Protein AF-A0A1H9VZP6-F1 (afdb_monomer)

Sequence (88 aa):
MEKQSSNVWATLSFVCLFMGVAVWIPNIIFQYGYSYWLLTFILNPLGTVFGYIGKSKFGMAANILITFSFFIFMFLGYMIFGMLGGKP

pLDDT: mean 84.08, std 12.33, range [41.91, 94.31]

Foldseek 3Di:
DPDPPLVVLLVLLVVLLVVLVVLCPCCVVVVDPDVSNVVLVVSLVSSLVSCVVSVPPPSNVSSVCSSCVVVVVVVVVVVVCVVVDNDD

Radius of gyration: 16.19 Å; Cα contacts (8 Å, |Δi|>4): 100; chains: 1; bounding box: 33×21×57 Å

Secondary structure (DSSP, 8-state):
---SHHHHHHHHHHHHHHHHHHHHHHHHHH----GGGGGHHHHHHHHHHHHHHTT-HHHHHHHHHHHHHHHHHHHHHHHHHHHTT---

Structure (mmCIF, N/CA/C/O backbone):
data_AF-A0A1H9VZP6-F1
#
_entry.id   AF-A0A1H9VZP6-F1
#
loop_
_atom_site.group_PDB
_atom_site.id
_atom_site.type_symbol
_atom_site.label_atom_id
_atom_site.label_alt_id
_atom_site.label_comp_id
_atom_site.label_asym_id
_atom_site.label_entity_id
_atom_site.label_seq_id
_atom_site.pdbx_PDB_ins_code
_atom_site.Cartn_x
_atom_site.Cartn_y
_atom_site.Cartn_z
_atom_site.occupancy
_atom_site.B_iso_or_equiv
_atom_site.auth_seq_id
_atom_site.auth_comp_id
_atom_site.auth_asym_id
_atom_site.auth_atom_id
_atom_site.pdbx_PDB_model_num
ATOM 1 N N . MET A 1 1 ? -18.205 0.835 28.193 1.00 42.56 1 MET A N 1
ATOM 2 C CA . MET A 1 1 ? -16.846 1.137 27.696 1.00 42.56 1 MET A CA 1
ATOM 3 C C . MET A 1 1 ? -16.564 0.201 26.529 1.00 42.56 1 MET A C 1
ATOM 5 O O . MET A 1 1 ? -16.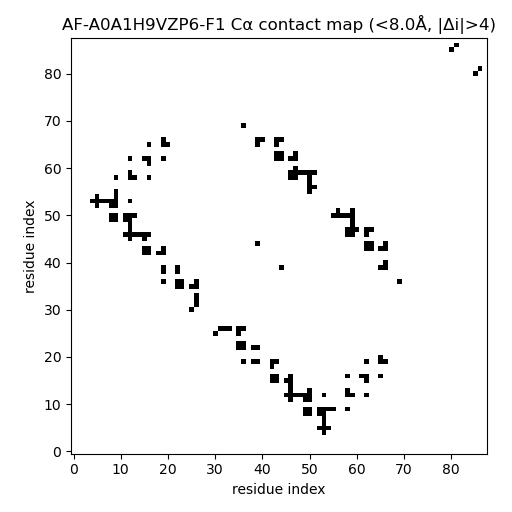201 -0.937 26.761 1.00 42.56 1 MET A O 1
ATOM 9 N N . GLU A 1 2 ? -16.804 0.634 25.289 1.00 41.91 2 GLU A N 1
ATOM 10 C CA . GLU A 1 2 ? -16.618 -0.195 24.082 1.00 41.91 2 GLU A CA 1
ATOM 11 C C . GLU A 1 2 ? -15.946 0.649 22.983 1.00 41.91 2 GLU A C 1
ATOM 13 O O . GLU A 1 2 ? -16.530 0.967 21.955 1.00 41.91 2 GLU A O 1
ATOM 18 N N . LYS A 1 3 ? -14.725 1.134 23.252 1.00 46.09 3 LYS A N 1
ATOM 19 C CA . LYS A 1 3 ? -13.967 2.007 22.327 1.00 46.09 3 LYS A CA 1
ATOM 20 C C . LYS A 1 3 ? -12.605 1.423 21.924 1.00 46.09 3 LYS A C 1
ATOM 22 O O . LYS A 1 3 ? -11.770 2.134 21.380 1.00 46.09 3 LYS A O 1
ATOM 27 N N . GLN A 1 4 ? -12.363 0.140 22.207 1.00 48.78 4 GLN A N 1
ATOM 28 C CA . GLN A 1 4 ? -11.042 -0.475 22.031 1.00 48.78 4 GLN A CA 1
ATOM 29 C C . GLN A 1 4 ? -10.935 -1.377 20.789 1.00 48.78 4 GLN A C 1
ATOM 31 O O . GLN A 1 4 ? -9.853 -1.472 20.214 1.00 48.78 4 GLN A O 1
ATOM 36 N N . SER A 1 5 ? -12.027 -2.002 20.321 1.00 52.94 5 SER A N 1
ATOM 37 C CA . SER A 1 5 ? -11.940 -3.002 19.239 1.00 52.94 5 SER A CA 1
ATOM 38 C C . SER A 1 5 ? -11.684 -2.397 17.852 1.00 52.94 5 SER A C 1
ATOM 40 O O . SER A 1 5 ? -11.023 -3.031 17.033 1.00 52.94 5 SER A O 1
ATOM 42 N N . SER A 1 6 ? -12.114 -1.154 17.591 1.00 58.00 6 SER A N 1
ATOM 43 C CA . SER A 1 6 ? -11.89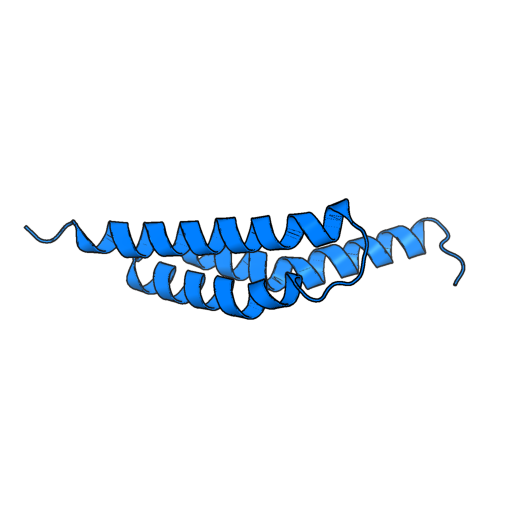6 -0.487 16.294 1.00 58.00 6 SER A CA 1
ATOM 44 C C . SER A 1 6 ? -10.415 -0.298 15.970 1.00 58.00 6 SER A C 1
ATOM 46 O O . SER A 1 6 ? -10.024 -0.348 14.805 1.00 58.00 6 SER A O 1
ATOM 48 N N . ASN A 1 7 ? -9.584 -0.107 16.998 1.00 69.19 7 ASN A N 1
ATOM 49 C CA . ASN A 1 7 ? -8.171 0.195 16.811 1.00 69.19 7 ASN A CA 1
ATOM 50 C C . ASN A 1 7 ? -7.397 -1.023 16.312 1.00 69.19 7 ASN A C 1
ATOM 52 O O . ASN A 1 7 ? -6.564 -0.868 15.434 1.00 69.19 7 ASN A O 1
ATOM 56 N N . VAL A 1 8 ? -7.705 -2.233 16.791 1.00 87.81 8 VAL A N 1
ATOM 57 C CA . VAL A 1 8 ? -6.973 -3.447 16.388 1.00 87.81 8 VAL A CA 1
ATOM 58 C C . VAL A 1 8 ? -7.196 -3.761 14.909 1.00 87.81 8 VAL A C 1
ATOM 60 O O . VAL A 1 8 ? -6.235 -3.993 14.182 1.00 87.81 8 VAL A O 1
ATOM 63 N N . TRP A 1 9 ? -8.442 -3.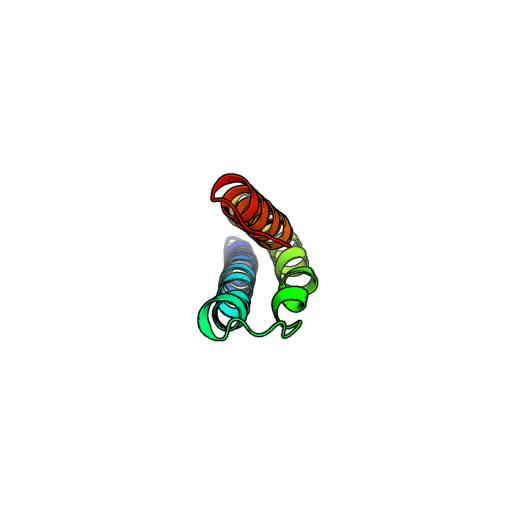700 14.431 1.00 87.62 9 TRP A N 1
ATOM 64 C CA . TRP A 1 9 ? -8.764 -3.932 13.017 1.00 87.62 9 TRP A CA 1
ATOM 65 C C . TRP A 1 9 ? -8.188 -2.851 12.102 1.00 87.62 9 TRP A C 1
ATOM 67 O O . TRP A 1 9 ? -7.661 -3.158 11.033 1.00 87.62 9 TRP A O 1
ATOM 77 N N . ALA A 1 10 ? -8.223 -1.588 12.539 1.00 86.94 10 ALA A N 1
ATOM 78 C CA . ALA A 1 10 ? -7.562 -0.505 11.822 1.00 86.94 10 ALA A CA 1
ATOM 79 C C . ALA A 1 10 ? -6.039 -0.717 11.772 1.00 86.94 10 ALA A C 1
ATOM 81 O O . ALA A 1 10 ? -5.451 -0.598 10.700 1.00 86.94 10 ALA A O 1
ATOM 8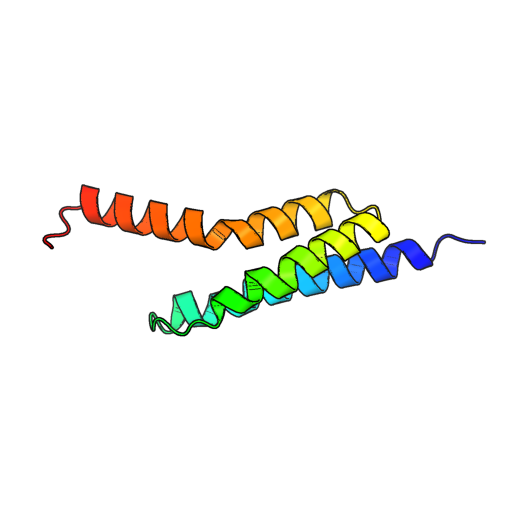2 N N . THR A 1 11 ? -5.403 -1.102 12.883 1.00 89.69 11 THR A N 1
ATOM 83 C CA . THR A 1 11 ? -3.973 -1.434 12.927 1.00 89.69 11 THR A CA 1
ATOM 84 C C . THR A 1 11 ? -3.647 -2.600 11.998 1.00 89.69 11 THR A C 1
ATOM 86 O O . THR A 1 11 ? -2.704 -2.488 11.224 1.00 89.69 11 THR A O 1
ATOM 89 N N . LEU A 1 12 ? -4.443 -3.674 11.989 1.00 90.94 12 LEU A N 1
ATOM 90 C CA . LEU A 1 12 ? -4.267 -4.796 11.058 1.00 90.94 12 LEU A CA 1
ATOM 91 C C . LEU A 1 12 ? -4.392 -4.356 9.593 1.00 90.94 12 LEU A C 1
ATOM 93 O O . LEU A 1 12 ? -3.580 -4.760 8.768 1.00 90.94 12 LEU A O 1
ATOM 97 N N . SER A 1 13 ? -5.343 -3.473 9.272 1.00 91.44 13 SER A N 1
ATOM 98 C CA . SER A 1 13 ? -5.463 -2.868 7.937 1.00 91.44 13 SER A CA 1
ATOM 99 C C . SER A 1 13 ? -4.193 -2.112 7.530 1.00 91.44 13 SER A C 1
ATOM 101 O O . SER A 1 13 ? -3.726 -2.254 6.398 1.00 91.44 13 SER A O 1
ATOM 103 N N . PHE A 1 14 ? -3.598 -1.350 8.453 1.00 91.44 14 PHE A N 1
ATOM 104 C CA . PHE A 1 14 ? -2.324 -0.667 8.221 1.00 91.44 14 PHE A CA 1
ATOM 105 C C . PHE A 1 14 ? -1.150 -1.641 8.091 1.00 91.44 14 PHE A C 1
ATOM 107 O O . PHE A 1 14 ? -0.301 -1.448 7.227 1.00 91.44 14 PHE A O 1
ATOM 114 N N . VAL A 1 15 ? -1.106 -2.706 8.892 1.00 93.94 15 VAL A N 1
ATOM 115 C CA . VAL A 1 15 ? -0.080 -3.753 8.777 1.00 93.94 15 VAL A CA 1
ATOM 116 C C . VAL A 1 15 ? -0.162 -4.431 7.406 1.00 93.94 15 VAL A C 1
ATOM 118 O O . VAL A 1 15 ? 0.861 -4.552 6.737 1.00 93.94 15 VAL A O 1
ATOM 121 N N . CYS A 1 16 ? -1.362 -4.782 6.932 1.00 92.12 16 CYS A N 1
ATOM 122 C CA . CYS A 1 16 ? -1.577 -5.296 5.575 1.00 92.12 16 CYS A CA 1
ATOM 123 C C . CYS A 1 16 ? -1.103 -4.312 4.502 1.00 92.12 16 CYS A C 1
ATOM 125 O O . CYS A 1 16 ? -0.436 -4.722 3.556 1.00 92.12 16 CYS A O 1
ATOM 127 N N . LEU A 1 17 ? -1.375 -3.017 4.678 1.00 92.75 17 LEU A N 1
ATOM 128 C CA . LEU A 1 17 ? -0.911 -1.978 3.763 1.00 92.75 17 LEU A CA 1
ATOM 129 C C . LEU A 1 17 ? 0.619 -1.919 3.694 1.00 92.75 17 LEU A C 1
ATOM 131 O O . LEU A 1 17 ? 1.179 -1.935 2.598 1.00 92.75 17 LEU A O 1
ATOM 135 N N . PHE A 1 18 ? 1.299 -1.883 4.844 1.00 93.50 18 PHE A N 1
ATOM 136 C CA . PHE A 1 18 ? 2.761 -1.841 4.890 1.00 93.50 18 PHE A CA 1
ATOM 137 C C . PHE A 1 18 ? 3.388 -3.128 4.360 1.00 93.50 18 PHE A C 1
ATOM 139 O O . PHE A 1 18 ? 4.385 -3.053 3.649 1.00 93.50 18 PHE A O 1
ATOM 146 N N . MET A 1 19 ? 2.794 -4.293 4.632 1.00 92.38 19 MET A N 1
ATOM 147 C CA . MET A 1 19 ? 3.236 -5.553 4.031 1.00 92.38 19 MET A CA 1
ATOM 148 C C . MET A 1 19 ? 3.052 -5.543 2.513 1.00 92.38 19 MET A C 1
ATOM 150 O O . MET A 1 19 ? 3.967 -5.936 1.798 1.00 92.38 19 MET A O 1
ATOM 154 N N . GLY A 1 20 ? 1.924 -5.036 2.009 1.00 89.44 20 GLY A N 1
ATOM 155 C CA . GLY A 1 20 ? 1.686 -4.884 0.576 1.00 89.44 20 GLY A CA 1
ATOM 156 C C . GLY A 1 20 ? 2.748 -4.013 -0.098 1.00 89.44 20 GLY A C 1
ATOM 157 O O . GLY A 1 20 ? 3.288 -4.388 -1.135 1.00 89.44 20 GLY A O 1
ATOM 158 N N . VAL A 1 21 ? 3.122 -2.893 0.528 1.00 89.69 21 VAL A N 1
ATOM 159 C CA . VAL A 1 21 ? 4.229 -2.036 0.065 1.00 89.69 21 VAL A CA 1
ATOM 160 C C . VAL A 1 21 ? 5.590 -2.731 0.211 1.00 89.69 21 VAL A C 1
ATOM 162 O O . VAL A 1 21 ? 6.438 -2.610 -0.665 1.00 89.69 21 VAL A O 1
ATOM 165 N N . ALA A 1 22 ? 5.825 -3.492 1.278 1.00 89.88 22 ALA A N 1
ATOM 166 C CA . ALA A 1 22 ? 7.089 -4.201 1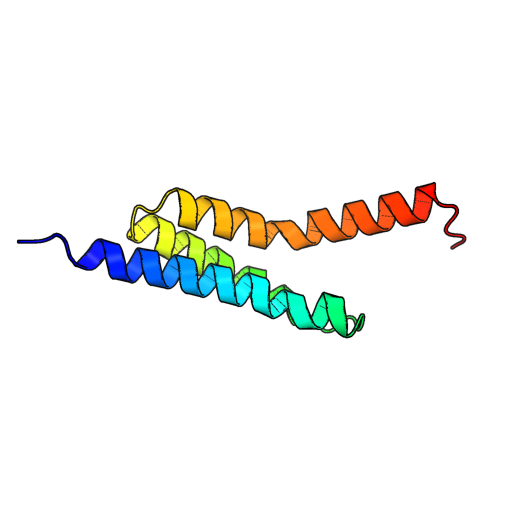.479 1.00 89.88 22 ALA A CA 1
ATOM 167 C C . ALA A 1 22 ? 7.302 -5.308 0.436 1.00 89.88 22 ALA A C 1
ATOM 169 O O . ALA A 1 22 ? 8.413 -5.496 -0.053 1.00 89.88 22 ALA A O 1
ATOM 170 N N . VAL A 1 23 ? 6.230 -5.990 0.035 1.00 87.88 23 VAL A N 1
ATOM 171 C CA . VAL A 1 23 ? 6.231 -7.008 -1.026 1.00 87.88 23 VAL A CA 1
ATOM 172 C C . VAL A 1 23 ? 6.633 -6.426 -2.392 1.00 87.88 23 VAL A C 1
ATOM 174 O O . VAL A 1 23 ? 7.127 -7.154 -3.253 1.00 87.88 23 VAL A O 1
ATOM 177 N N . TRP A 1 24 ? 6.488 -5.115 -2.590 1.00 83.56 24 TRP A N 1
ATOM 178 C CA . TRP A 1 24 ? 6.981 -4.423 -3.781 1.00 83.56 24 TRP A CA 1
ATOM 179 C C . TRP A 1 24 ? 8.487 -4.194 -3.799 1.00 83.56 24 TRP A C 1
ATOM 181 O O . TRP A 1 24 ? 9.071 -4.100 -4.879 1.00 83.56 24 TRP A O 1
ATOM 191 N N . ILE A 1 25 ? 9.120 -4.095 -2.630 1.00 84.38 25 ILE A N 1
ATOM 192 C CA . ILE A 1 25 ? 10.543 -3.762 -2.513 1.00 84.38 25 ILE A CA 1
ATOM 193 C C . ILE A 1 25 ? 11.408 -4.742 -3.323 1.00 84.38 25 ILE A C 1
ATOM 195 O O . ILE A 1 25 ? 12.227 -4.273 -4.117 1.00 84.38 25 ILE A O 1
ATOM 199 N N . PRO A 1 26 ? 11.203 -6.074 -3.238 1.00 81.25 26 PRO A N 1
ATOM 200 C CA . PRO A 1 26 ? 11.941 -7.014 -4.068 1.00 81.25 26 PRO A CA 1
ATOM 201 C C . PRO A 1 26 ? 11.749 -6.787 -5.571 1.00 81.25 26 PRO A C 1
ATOM 203 O O . PRO A 1 26 ? 12.710 -6.892 -6.327 1.00 81.25 26 PRO A O 1
ATOM 206 N N . ASN A 1 27 ? 10.533 -6.447 -6.007 1.00 81.81 27 ASN A N 1
ATOM 207 C CA . ASN A 1 27 ? 10.223 -6.226 -7.420 1.00 81.81 27 ASN A CA 1
ATOM 208 C C . ASN A 1 27 ? 10.962 -4.995 -7.978 1.00 81.81 27 ASN A C 1
ATOM 210 O O . ASN A 1 27 ? 11.448 -5.019 -9.104 1.00 81.81 27 ASN A O 1
ATOM 214 N N . ILE A 1 28 ? 11.095 -3.936 -7.172 1.00 81.56 28 ILE A N 1
ATOM 215 C CA . ILE A 1 28 ? 11.797 -2.706 -7.567 1.00 81.56 28 ILE A CA 1
ATOM 216 C C . ILE A 1 28 ? 13.319 -2.906 -7.544 1.00 81.56 28 ILE A C 1
ATOM 218 O O . ILE A 1 28 ? 13.992 -2.506 -8.494 1.00 81.56 28 ILE A O 1
ATOM 222 N N . ILE A 1 29 ? 13.855 -3.521 -6.481 1.00 84.06 29 ILE A N 1
ATOM 223 C CA . ILE A 1 29 ? 15.306 -3.649 -6.260 1.00 84.06 29 ILE A CA 1
ATOM 224 C C . ILE A 1 29 ? 15.921 -4.740 -7.133 1.00 84.06 29 ILE A C 1
ATOM 226 O O . ILE A 1 29 ? 16.945 -4.508 -7.768 1.00 84.06 29 ILE A O 1
ATOM 230 N N . PHE A 1 30 ? 15.326 -5.935 -7.157 1.00 79.25 30 PHE A N 1
ATOM 231 C CA . PHE A 1 30 ? 15.927 -7.069 -7.856 1.00 79.25 30 PHE A CA 1
ATOM 232 C C . PHE A 1 30 ? 15.603 -7.078 -9.351 1.00 79.25 30 PHE A C 1
ATOM 234 O O . PHE A 1 30 ? 16.244 -7.837 -10.073 1.00 79.25 30 PHE A O 1
ATOM 241 N N . GLN A 1 31 ? 14.627 -6.271 -9.813 1.00 68.81 31 GLN A N 1
ATOM 242 C CA . GLN A 1 31 ? 14.169 -6.178 -11.218 1.00 68.81 31 GLN A CA 1
ATOM 243 C C . GLN A 1 31 ? 13.831 -7.543 -11.853 1.00 68.81 31 GLN A C 1
ATOM 245 O O . GLN A 1 31 ? 13.671 -7.675 -13.063 1.00 68.81 31 GLN A O 1
ATOM 250 N N . TYR A 1 32 ? 13.734 -8.579 -11.028 1.00 67.94 32 TYR A N 1
ATOM 251 C CA . TYR A 1 32 ? 13.478 -9.944 -11.424 1.00 67.94 32 TYR A CA 1
ATOM 252 C C . TYR A 1 32 ? 11.990 -10.182 -11.231 1.00 67.94 32 TYR A C 1
ATOM 254 O O . TYR A 1 32 ? 11.454 -9.864 -10.167 1.00 67.94 32 TYR A O 1
ATOM 262 N N . GLY A 1 33 ? 11.337 -10.753 -12.245 1.00 64.50 33 GLY A N 1
ATOM 263 C CA . GLY A 1 33 ? 9.893 -11.001 -12.293 1.00 64.50 33 GLY A CA 1
ATOM 264 C C . GLY A 1 33 ? 9.400 -12.071 -11.318 1.00 64.50 33 GLY A C 1
ATOM 265 O O . GLY A 1 33 ? 8.569 -12.902 -11.679 1.00 64.50 33 GLY A O 1
ATOM 266 N N . TYR A 1 34 ? 9.909 -12.091 -10.087 1.00 71.44 34 TYR A N 1
ATOM 267 C CA . TYR A 1 34 ? 9.345 -12.915 -9.040 1.00 71.44 34 TYR A CA 1
ATOM 268 C C . TYR A 1 34 ? 7.918 -12.457 -8.767 1.00 71.44 34 TYR A C 1
ATOM 270 O O . TYR A 1 34 ? 7.653 -11.293 -8.466 1.00 71.44 34 TYR A O 1
ATOM 278 N N . SER A 1 35 ? 6.987 -13.402 -8.810 1.00 82.31 35 SER A N 1
ATOM 279 C CA . SER A 1 35 ? 5.561 -13.153 -8.615 1.00 82.31 35 SER A CA 1
ATOM 280 C C . SER A 1 35 ? 5.186 -12.827 -7.160 1.00 82.31 35 SER A C 1
ATOM 282 O O . SER A 1 35 ? 4.022 -12.944 -6.794 1.00 82.31 35 SER A O 1
ATOM 284 N N . TYR A 1 36 ? 6.140 -12.402 -6.318 1.00 83.31 36 TYR A N 1
ATOM 285 C CA . TYR A 1 36 ? 5.884 -11.992 -4.933 1.00 83.31 36 TYR A CA 1
ATOM 286 C C . TYR A 1 36 ? 4.867 -10.857 -4.862 1.00 83.31 36 TYR A C 1
ATOM 288 O O . TYR A 1 36 ? 4.014 -10.868 -3.982 1.00 83.31 36 TYR A O 1
ATOM 296 N N . TRP A 1 37 ? 4.884 -9.939 -5.832 1.00 84.12 37 TRP A N 1
ATOM 297 C CA . TRP A 1 37 ? 3.897 -8.866 -5.946 1.00 84.12 37 TRP A CA 1
ATOM 298 C C . TRP A 1 37 ? 2.447 -9.379 -6.022 1.00 84.12 37 TRP A C 1
ATOM 300 O O . TRP A 1 37 ? 1.551 -8.664 -5.579 1.00 84.12 37 TRP A O 1
ATOM 310 N N . LEU A 1 38 ? 2.192 -10.624 -6.458 1.00 87.81 38 LEU A N 1
ATOM 311 C CA . LEU A 1 38 ? 0.849 -11.225 -6.430 1.00 87.81 38 LEU A CA 1
ATOM 312 C C . LEU A 1 38 ? 0.283 -11.362 -5.013 1.00 87.81 38 LEU A C 1
ATOM 314 O O . LEU A 1 38 ? -0.934 -11.361 -4.845 1.00 87.81 38 LEU A O 1
ATOM 318 N N . LEU A 1 39 ? 1.135 -11.429 -3.983 1.00 89.31 39 LEU A N 1
ATOM 319 C CA . LEU A 1 39 ? 0.683 -11.450 -2.591 1.00 89.31 39 LEU A CA 1
ATOM 320 C C . LEU A 1 39 ? -0.094 -10.183 -2.225 1.00 89.31 39 LEU A C 1
ATOM 322 O O . LEU A 1 39 ? -0.954 -10.246 -1.350 1.00 89.31 39 LEU A O 1
ATOM 326 N N . THR A 1 40 ? 0.133 -9.059 -2.915 1.00 90.25 40 THR A N 1
ATOM 327 C CA . THR A 1 40 ? -0.670 -7.841 -2.721 1.00 90.25 40 THR A CA 1
ATOM 328 C C . THR A 1 40 ? -2.145 -8.068 -3.059 1.00 90.25 40 THR A C 1
ATOM 330 O O . THR A 1 40 ? -3.000 -7.561 -2.342 1.00 90.25 40 THR A O 1
ATOM 333 N N . PHE A 1 41 ? -2.483 -8.924 -4.034 1.00 90.25 41 PHE A N 1
ATOM 334 C CA . PHE A 1 41 ? -3.878 -9.284 -4.336 1.00 90.25 41 PHE A CA 1
ATOM 335 C C . PHE A 1 41 ? -4.549 -10.144 -3.268 1.00 90.25 41 PHE A C 1
ATOM 337 O O . PHE A 1 41 ? -5.759 -10.339 -3.318 1.00 90.25 41 PHE A O 1
ATOM 344 N N . ILE A 1 42 ? -3.793 -10.664 -2.305 1.00 92.75 42 ILE 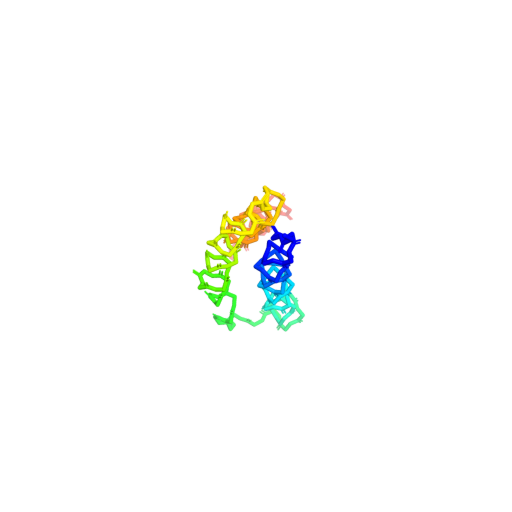A N 1
ATOM 345 C CA . ILE A 1 42 ? -4.344 -11.415 -1.177 1.00 92.75 42 ILE A CA 1
ATOM 346 C C . ILE A 1 42 ? -4.322 -10.526 0.068 1.00 92.75 42 ILE A C 1
ATOM 348 O O . ILE A 1 42 ? -5.356 -10.286 0.691 1.00 92.75 42 ILE A O 1
ATOM 352 N N . LEU A 1 43 ? -3.150 -9.985 0.406 1.00 92.56 43 LEU A N 1
ATOM 353 C CA . LEU A 1 43 ? -2.923 -9.205 1.620 1.00 92.56 43 LEU A CA 1
ATOM 354 C C . LEU A 1 43 ? -3.723 -7.904 1.645 1.00 92.56 43 LEU A C 1
ATOM 356 O O . LEU A 1 43 ? -4.259 -7.546 2.693 1.00 92.56 43 LEU A O 1
ATOM 360 N N . ASN A 1 44 ? -3.829 -7.200 0.520 1.00 92.69 44 ASN A N 1
ATOM 361 C CA . ASN A 1 44 ? -4.458 -5.889 0.502 1.00 92.69 44 ASN A CA 1
ATOM 362 C C . ASN A 1 44 ? -5.984 -5.957 0.454 1.00 92.69 44 ASN A C 1
ATOM 364 O O . ASN A 1 44 ? -6.598 -5.217 1.216 1.00 92.69 44 ASN A O 1
ATOM 368 N N . PRO A 1 45 ? -6.638 -6.863 -0.296 1.00 93.56 45 PRO A N 1
ATOM 369 C CA . PRO A 1 45 ? -8.072 -7.087 -0.126 1.00 93.56 45 PRO A CA 1
ATOM 370 C C . PRO A 1 45 ? -8.440 -7.503 1.302 1.00 93.56 45 PRO A C 1
ATOM 372 O O . PRO A 1 45 ? -9.414 -6.987 1.850 1.00 93.56 45 PRO A O 1
ATOM 375 N N . LEU A 1 46 ? -7.620 -8.336 1.960 1.00 93.75 46 LEU A N 1
ATOM 376 C CA . LEU A 1 46 ? -7.774 -8.623 3.392 1.00 93.75 46 LEU A CA 1
ATOM 377 C C . LEU A 1 46 ? -7.620 -7.354 4.245 1.00 93.75 46 LEU A C 1
ATOM 379 O O . LEU A 1 46 ? -8.459 -7.080 5.102 1.00 93.75 46 LEU A O 1
ATOM 383 N N . GLY A 1 47 ? -6.613 -6.526 3.960 1.00 92.06 47 GLY A N 1
ATOM 384 C CA . GLY A 1 47 ? -6.420 -5.222 4.591 1.00 92.06 47 GLY A CA 1
ATOM 385 C C . GLY A 1 47 ? -7.592 -4.260 4.380 1.00 92.06 47 GLY A C 1
ATOM 386 O O . GLY A 1 47 ? -7.941 -3.513 5.297 1.00 92.06 47 GLY A O 1
ATOM 387 N N . THR A 1 48 ? -8.255 -4.301 3.222 1.00 93.38 48 THR A N 1
ATOM 388 C CA . THR A 1 48 ? -9.482 -3.548 2.938 1.00 93.38 48 THR A CA 1
ATOM 389 C C . THR A 1 48 ? -10.645 -4.050 3.785 1.00 93.38 48 THR A C 1
ATOM 391 O O . THR A 1 48 ? -11.352 -3.230 4.372 1.00 93.38 48 THR A O 1
ATOM 394 N N . VAL A 1 49 ? -10.817 -5.370 3.916 1.00 94.31 49 VAL A N 1
ATOM 395 C CA . VAL A 1 49 ? -11.840 -5.971 4.790 1.00 94.31 49 VAL A CA 1
ATOM 396 C C . VAL A 1 49 ? -11.593 -5.586 6.252 1.00 94.31 49 VAL A C 1
ATOM 398 O O . VAL A 1 49 ? -12.515 -5.132 6.930 1.00 94.31 49 VAL A O 1
ATOM 401 N N . PHE A 1 50 ? -10.349 -5.655 6.732 1.00 91.75 50 PHE A N 1
ATOM 402 C CA . PHE A 1 50 ? -9.995 -5.197 8.081 1.00 91.75 50 PHE A CA 1
ATOM 403 C C . PHE A 1 50 ? -10.214 -3.692 8.259 1.00 91.75 50 PHE A C 1
ATOM 405 O O . PHE A 1 50 ? -10.695 -3.258 9.304 1.00 91.75 50 PHE A O 1
ATOM 412 N N . GLY A 1 51 ? -9.936 -2.891 7.228 1.00 90.06 51 GLY A N 1
ATOM 413 C CA . GLY A 1 51 ? -10.216 -1.456 7.226 1.00 90.06 51 GLY A CA 1
ATOM 414 C C . GLY A 1 51 ? -11.713 -1.159 7.318 1.00 90.06 51 GLY A C 1
ATOM 415 O O . GLY A 1 51 ? -12.108 -0.254 8.053 1.00 90.06 51 GLY A O 1
ATOM 416 N N . TYR A 1 52 ? -12.544 -1.950 6.635 1.00 92.00 52 TYR A N 1
ATOM 417 C CA . TYR A 1 52 ? -14.001 -1.851 6.688 1.00 92.00 52 TYR A CA 1
ATOM 418 C C . TYR A 1 52 ? -14.538 -2.192 8.082 1.00 92.00 52 TYR A C 1
ATOM 420 O O . TYR A 1 52 ? -15.269 -1.391 8.668 1.00 92.00 52 TYR A O 1
ATOM 428 N N . ILE A 1 53 ? -14.095 -3.314 8.662 1.00 91.00 53 ILE A N 1
ATOM 429 C CA . ILE A 1 53 ? -14.466 -3.733 10.026 1.00 91.00 53 ILE A CA 1
ATOM 430 C C . ILE A 1 53 ? -13.983 -2.704 11.064 1.00 91.00 53 ILE A C 1
ATOM 432 O O . ILE A 1 53 ? -14.722 -2.334 11.976 1.00 91.00 53 ILE A O 1
ATOM 436 N N . GLY A 1 54 ? -12.768 -2.176 10.895 1.00 87.50 54 GLY A N 1
ATOM 437 C CA . GLY A 1 54 ? -12.179 -1.140 11.746 1.00 87.50 54 GLY A CA 1
ATOM 438 C C . GLY A 1 54 ? -12.710 0.277 11.505 1.00 87.50 54 GLY A C 1
ATOM 439 O O . GLY A 1 54 ? -12.247 1.209 12.162 1.00 87.50 54 GLY A O 1
ATOM 440 N N . LYS A 1 55 ? -13.656 0.468 10.570 1.00 89.12 55 LYS A N 1
ATOM 441 C CA . LYS A 1 55 ? -14.210 1.774 10.151 1.00 89.12 55 LYS A CA 1
ATOM 442 C C . LYS A 1 55 ? -13.148 2.792 9.693 1.00 89.12 55 LYS A C 1
ATOM 444 O O . LYS A 1 55 ? -13.382 4.002 9.710 1.00 89.12 55 LYS A O 1
ATOM 449 N N . SER A 1 56 ? -11.989 2.315 9.241 1.00 88.12 56 SER A N 1
ATOM 450 C CA . SER A 1 56 ? -10.896 3.138 8.725 1.00 88.12 56 SER A CA 1
ATOM 451 C C . SER A 1 56 ? -11.059 3.344 7.221 1.00 88.12 56 SER A C 1
ATOM 453 O O . SER A 1 56 ? -10.569 2.557 6.409 1.00 88.12 56 SER A O 1
ATOM 455 N N . LYS A 1 57 ? -11.725 4.442 6.835 1.00 89.00 57 LYS A N 1
ATOM 456 C CA . LYS A 1 57 ? -11.885 4.824 5.417 1.00 89.00 57 LYS A CA 1
ATOM 457 C C . LYS A 1 57 ? -10.535 4.965 4.709 1.00 89.00 57 LYS A C 1
ATOM 459 O O . LYS A 1 57 ? -10.401 4.563 3.558 1.00 89.00 57 LYS A O 1
ATOM 464 N N . PHE A 1 58 ? -9.538 5.502 5.416 1.00 90.19 58 PHE A N 1
ATOM 465 C CA . PHE A 1 58 ? -8.179 5.633 4.901 1.00 90.19 58 PHE A CA 1
ATOM 466 C C . PHE A 1 58 ? -7.526 4.264 4.680 1.00 90.19 58 PHE A C 1
ATOM 468 O O . PHE A 1 58 ? -7.026 4.004 3.590 1.00 90.19 58 PHE A O 1
ATOM 475 N N . GLY A 1 59 ? -7.596 3.363 5.669 1.00 88.94 59 GLY A N 1
ATOM 476 C CA . GLY A 1 59 ? -7.046 2.008 5.552 1.00 88.94 59 GLY A CA 1
ATOM 477 C C . GLY A 1 59 ? -7.683 1.218 4.407 1.00 88.94 59 GLY A C 1
ATOM 478 O O . GLY A 1 59 ? -6.975 0.576 3.636 1.00 88.94 59 GLY A O 1
ATOM 479 N N . MET A 1 60 ? -9.000 1.341 4.222 1.00 92.25 60 MET A N 1
ATOM 480 C CA . MET A 1 60 ? -9.710 0.754 3.081 1.00 92.25 60 MET A CA 1
ATOM 481 C C . MET A 1 60 ? -9.195 1.284 1.741 1.00 92.25 60 MET A C 1
ATOM 483 O O . MET A 1 60 ? -8.777 0.494 0.894 1.00 92.25 60 MET A O 1
ATOM 487 N N . ALA A 1 61 ? -9.231 2.608 1.550 1.00 94.00 61 ALA A N 1
ATOM 488 C CA . ALA A 1 61 ? -8.875 3.243 0.284 1.00 94.00 61 ALA A CA 1
ATOM 489 C C . ALA A 1 61 ? -7.410 2.984 -0.084 1.00 94.00 61 ALA A C 1
ATOM 491 O O . ALA A 1 61 ? -7.102 2.674 -1.233 1.00 94.00 61 ALA A O 1
ATOM 492 N N . ALA A 1 62 ? -6.514 3.051 0.897 1.00 93.12 62 ALA A N 1
ATOM 493 C CA . ALA A 1 62 ? -5.096 2.859 0.664 1.00 93.12 62 ALA A CA 1
ATOM 494 C C . ALA A 1 62 ? -4.747 1.386 0.368 1.00 93.12 62 ALA A C 1
ATOM 496 O O . ALA A 1 62 ? -3.935 1.124 -0.517 1.00 93.12 62 ALA A O 1
ATOM 497 N N . ASN A 1 63 ? -5.412 0.413 1.005 1.00 93.56 63 ASN A N 1
ATOM 498 C CA . ASN A 1 63 ? -5.253 -0.998 0.635 1.00 93.56 63 ASN A CA 1
ATOM 499 C C . ASN A 1 63 ? -5.751 -1.280 -0.795 1.00 93.56 63 ASN A C 1
ATOM 501 O O . ASN A 1 63 ? -5.056 -1.952 -1.559 1.00 93.56 63 ASN A O 1
ATOM 505 N N . ILE A 1 64 ? -6.894 -0.709 -1.192 1.00 93.62 64 ILE A N 1
ATOM 506 C CA . ILE A 1 64 ? -7.401 -0.805 -2.572 1.00 93.62 64 ILE A CA 1
ATOM 507 C C . ILE A 1 64 ? -6.383 -0.211 -3.552 1.00 93.62 64 ILE A C 1
ATOM 509 O O . ILE A 1 64 ? -6.033 -0.847 -4.543 1.00 93.62 64 ILE A O 1
ATOM 513 N N . LEU A 1 65 ? -5.856 0.978 -3.252 1.00 94.00 65 LEU A N 1
ATOM 514 C CA . LEU A 1 65 ? -4.885 1.655 -4.109 1.00 94.00 65 LEU A CA 1
ATOM 515 C C . LEU A 1 65 ? -3.614 0.824 -4.307 1.00 94.00 65 LEU A C 1
ATOM 517 O O . LEU A 1 65 ? -3.157 0.689 -5.436 1.00 94.00 65 LEU A O 1
ATOM 521 N N . ILE A 1 66 ? -3.072 0.221 -3.247 1.00 92.25 66 ILE A N 1
ATOM 522 C CA . ILE A 1 66 ? -1.895 -0.655 -3.353 1.00 92.25 66 ILE A CA 1
ATOM 523 C C . ILE A 1 66 ? -2.213 -1.961 -4.102 1.00 92.25 66 ILE A C 1
ATOM 525 O O . ILE A 1 66 ? -1.341 -2.488 -4.782 1.00 92.25 66 ILE A O 1
ATOM 529 N N . THR A 1 67 ? -3.452 -2.458 -4.055 1.00 91.62 67 THR A N 1
ATOM 530 C CA . THR A 1 67 ? -3.867 -3.617 -4.871 1.00 91.62 67 THR A CA 1
ATOM 531 C C . THR A 1 67 ? -3.767 -3.300 -6.366 1.00 91.62 67 THR A C 1
ATOM 533 O O . THR A 1 67 ? -3.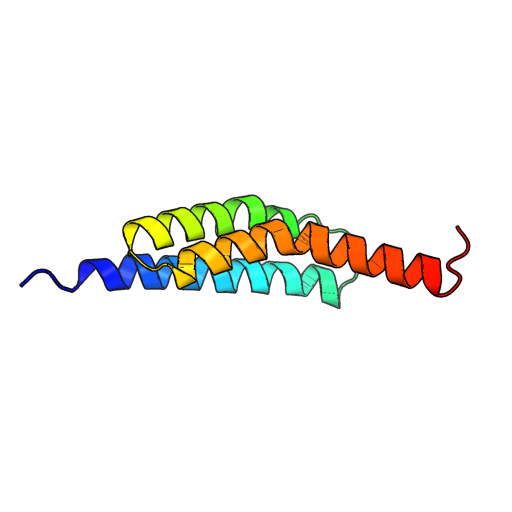290 -4.110 -7.157 1.00 91.62 67 THR A O 1
ATOM 536 N N . PHE A 1 68 ? -4.192 -2.099 -6.765 1.00 90.75 68 PHE A N 1
ATOM 537 C CA . PHE A 1 68 ? -4.158 -1.664 -8.164 1.00 90.75 68 PHE A CA 1
ATOM 538 C C . PHE A 1 68 ? -2.846 -0.995 -8.580 1.00 90.75 68 PHE A C 1
ATOM 540 O O . PHE A 1 68 ? -2.616 -0.810 -9.777 1.00 90.75 68 PHE A O 1
ATOM 547 N N . SER A 1 69 ? -1.972 -0.656 -7.629 1.00 89.12 69 SER A N 1
ATOM 548 C CA . SER A 1 69 ? -0.733 0.073 -7.907 1.00 89.12 69 SER A CA 1
ATOM 549 C C . SER A 1 69 ? 0.140 -0.656 -8.922 1.00 89.12 69 SER A C 1
ATOM 551 O O . SER A 1 69 ? 0.802 -0.006 -9.725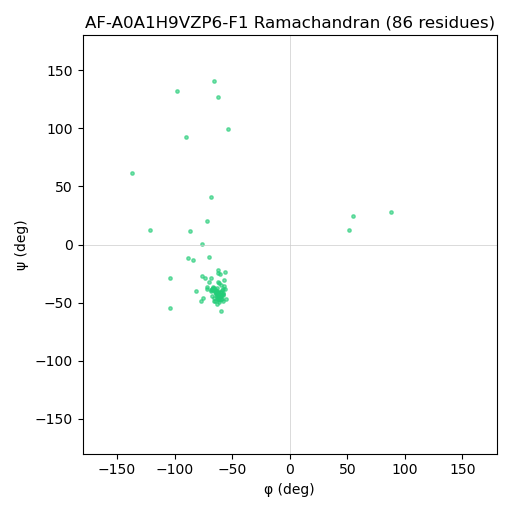 1.00 89.12 69 SER A O 1
ATOM 553 N N . PHE A 1 70 ? 0.081 -1.990 -8.966 1.00 83.38 70 PHE A N 1
ATOM 554 C CA . PHE A 1 70 ? 0.884 -2.788 -9.893 1.00 83.38 70 PHE A CA 1
ATOM 555 C C . PHE A 1 70 ? 0.576 -2.500 -11.343 1.00 83.38 70 PHE A C 1
ATOM 557 O O . PHE A 1 70 ? 1.484 -2.225 -12.128 1.00 83.38 70 PHE A O 1
ATOM 564 N N . PHE A 1 71 ? -0.705 -2.467 -11.678 1.00 87.06 71 PHE A N 1
ATOM 565 C CA . PHE A 1 71 ? -1.132 -2.128 -13.023 1.00 87.06 71 PHE A CA 1
ATOM 566 C C . PHE A 1 71 ? -0.770 -0.688 -13.375 1.00 87.06 71 PHE A C 1
ATOM 568 O O . PHE A 1 71 ? -0.302 -0.437 -14.481 1.00 87.06 71 PHE A O 1
ATOM 575 N N . ILE A 1 72 ? -0.924 0.240 -12.425 1.00 89.06 72 ILE A N 1
ATOM 576 C CA . ILE A 1 72 ? -0.612 1.658 -12.635 1.00 89.06 72 ILE A CA 1
ATOM 577 C C . ILE A 1 72 ? 0.882 1.840 -12.927 1.00 89.06 72 ILE A C 1
ATOM 579 O O . ILE A 1 72 ? 1.242 2.448 -13.932 1.00 89.06 72 ILE A O 1
ATOM 583 N N . PHE A 1 73 ? 1.760 1.290 -12.088 1.00 87.38 73 PHE A N 1
ATOM 584 C CA . PHE A 1 73 ? 3.205 1.435 -12.257 1.00 87.38 73 PHE A CA 1
ATOM 585 C C . PHE A 1 73 ? 3.732 0.702 -13.494 1.00 87.38 73 PHE A C 1
ATOM 587 O O . PHE A 1 73 ? 4.564 1.268 -14.199 1.00 87.38 73 PHE A O 1
ATOM 594 N N . MET A 1 74 ? 3.237 -0.504 -13.808 1.00 85.44 74 MET A N 1
ATOM 595 C CA . MET A 1 74 ? 3.605 -1.182 -15.059 1.00 85.44 74 MET A CA 1
ATOM 596 C C . MET A 1 74 ? 3.182 -0.368 -16.279 1.00 85.44 74 MET A C 1
ATOM 598 O O . MET A 1 74 ? 3.989 -0.145 -17.177 1.00 85.44 74 MET A O 1
ATOM 602 N N . PHE A 1 75 ? 1.936 0.108 -16.304 1.00 89.12 75 PHE A N 1
ATOM 603 C CA . PHE A 1 75 ? 1.423 0.909 -17.411 1.00 89.12 75 PHE A CA 1
ATOM 604 C C . PHE A 1 75 ? 2.255 2.176 -17.629 1.00 89.12 75 PHE A C 1
ATOM 606 O O . PHE A 1 75 ? 2.672 2.455 -18.752 1.00 89.12 75 PHE A O 1
ATOM 613 N N . LEU A 1 76 ? 2.555 2.907 -16.552 1.00 89.75 76 LEU A N 1
ATOM 614 C CA . LEU A 1 76 ? 3.406 4.094 -16.616 1.00 89.75 76 LEU A CA 1
ATOM 615 C C . LEU A 1 76 ? 4.831 3.753 -17.071 1.00 89.75 76 LEU A C 1
ATOM 617 O O . LEU A 1 76 ? 5.376 4.458 -17.918 1.00 89.75 76 LEU A O 1
ATOM 621 N N . GLY A 1 77 ? 5.412 2.663 -16.564 1.00 85.81 77 GLY A N 1
ATOM 622 C CA . GLY A 1 77 ? 6.740 2.198 -16.963 1.00 85.81 77 GLY A CA 1
ATOM 623 C C . GLY A 1 77 ? 6.832 1.913 -18.463 1.00 85.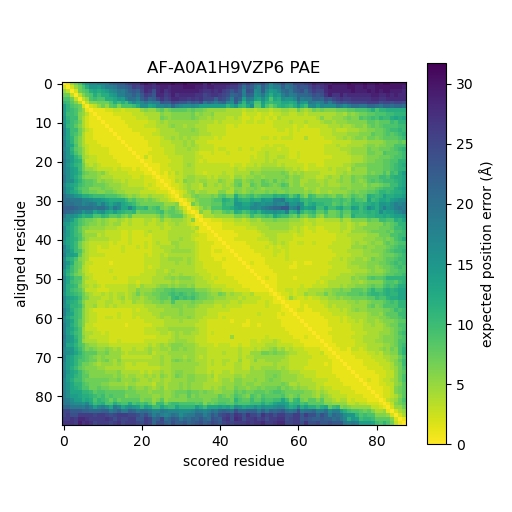81 77 GLY A C 1
ATOM 624 O O . GLY A 1 77 ? 7.720 2.437 -19.134 1.00 85.81 77 GLY A O 1
ATOM 625 N N . TYR A 1 78 ? 5.874 1.161 -19.012 1.00 85.94 78 TYR A N 1
ATOM 626 C CA . TYR A 1 78 ? 5.823 0.871 -20.448 1.00 85.94 78 TYR A CA 1
ATOM 627 C C . TYR A 1 78 ? 5.527 2.106 -21.296 1.00 85.94 78 TYR A C 1
ATOM 629 O O . TYR A 1 78 ? 6.125 2.267 -22.359 1.00 85.94 78 TYR A O 1
ATOM 637 N N . MET A 1 79 ? 4.644 2.997 -20.838 1.00 90.00 79 MET A N 1
ATOM 638 C CA . MET A 1 79 ? 4.342 4.235 -21.555 1.00 90.00 79 MET A CA 1
ATOM 639 C C . MET A 1 79 ? 5.590 5.118 -21.671 1.00 90.00 79 MET A C 1
ATOM 641 O O . MET A 1 79 ? 5.907 5.591 -22.760 1.00 90.00 79 MET A O 1
ATOM 645 N N . ILE A 1 80 ? 6.325 5.303 -20.570 1.00 88.44 80 ILE A N 1
ATOM 646 C CA . ILE A 1 80 ? 7.573 6.077 -20.551 1.00 88.44 80 ILE A CA 1
ATOM 647 C C . ILE A 1 80 ? 8.627 5.412 -21.443 1.00 88.44 80 ILE A C 1
ATOM 649 O O . ILE A 1 80 ? 9.248 6.097 -22.252 1.00 88.44 80 ILE A O 1
ATOM 653 N N . PHE A 1 81 ? 8.795 4.088 -21.354 1.00 85.94 81 PHE A N 1
ATOM 654 C CA . PHE A 1 81 ? 9.732 3.347 -22.202 1.00 85.94 81 PHE A CA 1
ATOM 655 C C . PHE A 1 81 ? 9.405 3.498 -23.697 1.00 85.94 81 PHE A C 1
ATOM 657 O O . PHE A 1 81 ? 10.295 3.776 -24.499 1.00 85.94 81 PHE A O 1
ATOM 664 N N . GLY A 1 82 ? 8.126 3.401 -24.067 1.00 86.94 82 GLY A N 1
ATOM 665 C CA . GLY A 1 82 ? 7.669 3.608 -25.441 1.00 86.94 82 GLY A CA 1
ATOM 666 C C . GLY A 1 82 ? 7.882 5.043 -25.938 1.00 86.94 82 GLY A C 1
ATOM 667 O O . GLY A 1 82 ? 8.331 5.238 -27.066 1.00 86.94 82 GLY A O 1
ATOM 668 N N . MET A 1 83 ? 7.624 6.053 -25.099 1.00 87.44 83 MET A N 1
ATOM 669 C CA . MET A 1 83 ? 7.829 7.466 -25.457 1.00 87.44 83 MET A CA 1
ATOM 670 C C . MET A 1 83 ? 9.311 7.849 -25.574 1.00 87.44 83 MET A C 1
ATOM 672 O O . MET A 1 83 ? 9.657 8.689 -26.401 1.00 87.44 83 MET A O 1
ATOM 676 N N . LEU A 1 84 ? 10.190 7.231 -24.780 1.00 86.06 84 LEU A N 1
ATOM 677 C CA . LEU A 1 84 ? 11.634 7.500 -24.781 1.00 86.06 84 LEU A CA 1
ATOM 678 C C . LEU A 1 84 ? 12.416 6.681 -25.826 1.00 86.06 84 LEU A C 1
ATOM 680 O O . LEU A 1 84 ? 13.646 6.688 -25.816 1.00 86.06 84 LEU A O 1
ATOM 684 N N . GLY A 1 85 ? 11.725 6.014 -26.756 1.00 73.06 85 GLY A N 1
ATOM 685 C CA . GLY A 1 85 ? 12.356 5.341 -27.892 1.00 73.06 85 GLY A CA 1
ATOM 686 C C . GLY A 1 85 ? 12.779 3.898 -27.626 1.00 73.06 85 GLY A C 1
ATOM 687 O O . GLY A 1 85 ? 13.714 3.416 -28.269 1.00 73.06 85 GLY A O 1
ATOM 688 N N . GLY A 1 86 ? 12.099 3.205 -26.708 1.00 62.44 86 GLY A N 1
ATOM 689 C CA . GLY A 1 86 ? 12.220 1.765 -26.523 1.00 62.44 86 GLY A CA 1
ATOM 690 C C . GLY A 1 86 ? 11.972 1.024 -27.835 1.00 62.44 86 GLY A C 1
ATOM 691 O O . GLY A 1 86 ? 10.830 0.844 -28.254 1.00 62.44 86 GLY A O 1
ATOM 692 N N . LYS A 1 87 ? 13.052 0.632 -28.518 1.00 64.31 87 LYS A N 1
ATOM 693 C CA . LYS A 1 87 ? 12.976 -0.343 -29.607 1.00 64.31 87 LYS A CA 1
ATOM 694 C C . LYS A 1 87 ? 12.561 -1.693 -29.005 1.00 64.31 87 LYS A C 1
ATOM 696 O O . LYS A 1 87 ? 13.001 -1.980 -27.890 1.00 64.31 87 LYS A O 1
ATOM 701 N N . PRO A 1 88 ? 11.698 -2.454 -29.701 1.00 61.75 88 PRO A N 1
ATOM 702 C CA . PRO A 1 88 ? 11.224 -3.755 -29.233 1.00 61.75 88 PRO A CA 1
ATOM 703 C C . PRO A 1 88 ? 12.372 -4.731 -28.968 1.00 61.75 88 PRO A C 1
ATOM 705 O O . PRO A 1 88 ? 13.419 -4.611 -29.650 1.00 61.75 88 PRO A O 1
#

Organism: NCBI:txid1601833

Solvent-accessible surface area (backbone atoms only — not comparable to full-atom values): 4563 Å² total; per-residue (Å²): 140,89,81,63,71,45,55,57,30,28,49,49,4,45,51,22,36,53,47,36,56,54,43,40,48,57,46,69,74,66,69,47,90,62,71,57,52,58,49,21,69,53,41,8,57,50,8,22,51,29,1,57,74,21,69,26,66,64,32,23,53,51,9,50,48,58,46,49,40,59,60,53,52,51,52,51,50,52,51,51,40,56,74,73,63,58,74,132

Mean predicted aligned error: 7.01 Å